Protein AF-A0A932I7H6-F1 (afdb_monomer_lite)

Secondary structure (DSSP, 8-state):
-BSS-TTS---EETTTEEHHHHHHHHHHHHTTSTT-SS--HHHHHHHHHHHHHHHHHTSBSSTTS-SB-----B----

Foldseek 3Di:
DFFADPPFDQDADPPQGGLLVSLLVVLVVCCVDPPNDDDDPVNSSVRSQVSSQVVQQVDQRDPVSPDGGGGGDDDDDD

Sequence (78 aa):
MTAAQKGELSAGNAADGGIFTFNFRESLEKSPGSFTKKPTWNTLVAAAKAQTINKARHTWCDKEKKQVCVQNPVFKID

pLDDT: mean 86.91, std 7.63, range [61.16, 94.56]

Radius of gyration: 13.32 Å; chains: 1; bounding box: 28×30×36 Å

Structure (mmCIF, N/CA/C/O backbone):
data_AF-A0A932I7H6-F1
#
_entry.id   AF-A0A932I7H6-F1
#
loop_
_atom_site.group_PDB
_atom_site.id
_atom_site.type_symbol
_atom_site.label_atom_id
_atom_site.label_alt_id
_atom_site.label_comp_id
_atom_site.label_asym_id
_atom_site.label_entity_id
_atom_site.label_seq_id
_atom_site.pdbx_PDB_ins_code
_atom_site.Cartn_x
_atom_site.Cartn_y
_atom_site.Cartn_z
_atom_site.occupancy
_atom_site.B_iso_or_equiv
_atom_site.auth_seq_id
_atom_site.auth_comp_id
_atom_site.auth_asym_id
_atom_site.auth_atom_id
_atom_site.pdbx_PDB_model_num
ATOM 1 N N . MET A 1 1 ? -0.139 -9.087 9.145 1.00 78.31 1 MET A N 1
ATOM 2 C CA . MET A 1 1 ? -0.508 -8.193 8.021 1.00 78.31 1 MET A CA 1
ATOM 3 C C . MET A 1 1 ? 0.570 -8.285 6.957 1.00 78.31 1 MET A C 1
ATOM 5 O O . MET A 1 1 ? 1.735 -8.349 7.331 1.00 78.31 1 MET A O 1
ATOM 9 N N . THR A 1 2 ? 0.216 -8.290 5.674 1.00 87.56 2 THR A N 1
ATOM 10 C CA . THR A 1 2 ? 1.183 -8.259 4.565 1.00 87.56 2 THR A CA 1
ATOM 11 C C . THR A 1 2 ? 0.836 -7.144 3.584 1.00 87.56 2 THR A C 1
ATOM 13 O O . THR A 1 2 ? -0.334 -6.882 3.311 1.00 87.56 2 THR A O 1
ATOM 16 N N . ALA A 1 3 ? 1.864 -6.487 3.043 1.00 88.0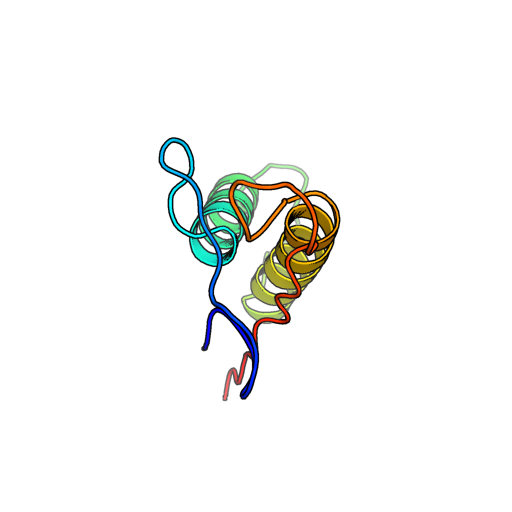6 3 ALA A N 1
ATOM 17 C CA . ALA A 1 3 ? 1.721 -5.359 2.121 1.00 88.06 3 ALA A CA 1
ATOM 18 C C . ALA A 1 3 ? 1.226 -5.761 0.719 1.00 88.06 3 ALA A C 1
ATOM 20 O O . ALA A 1 3 ? 0.847 -4.895 -0.061 1.00 88.06 3 ALA A O 1
ATOM 21 N N . ALA A 1 4 ? 1.243 -7.052 0.397 1.00 92.06 4 ALA A N 1
ATOM 22 C CA . ALA A 1 4 ? 0.741 -7.644 -0.837 1.00 92.06 4 ALA A CA 1
ATOM 23 C C . ALA A 1 4 ? 0.315 -9.094 -0.551 1.00 92.06 4 ALA A C 1
ATOM 25 O O . ALA A 1 4 ? 0.734 -9.676 0.461 1.00 92.06 4 ALA A O 1
ATOM 26 N N . GLN A 1 5 ? -0.508 -9.682 -1.418 1.00 93.38 5 GLN A N 1
ATOM 27 C CA . GLN A 1 5 ? -0.826 -11.108 -1.344 1.00 93.38 5 GLN A CA 1
ATOM 28 C C . GLN A 1 5 ? 0.250 -11.946 -2.044 1.00 93.38 5 GLN A C 1
ATOM 30 O O . GLN A 1 5 ? 1.144 -11.433 -2.718 1.00 93.38 5 GLN A O 1
ATOM 35 N N . LYS A 1 6 ? 0.181 -13.266 -1.863 1.00 91.12 6 LYS A N 1
ATOM 36 C CA . LYS A 1 6 ? 1.143 -14.194 -2.461 1.00 91.12 6 LYS A CA 1
ATOM 37 C C . LYS A 1 6 ? 1.137 -14.061 -3.989 1.00 91.12 6 LYS A C 1
ATOM 39 O O . LYS A 1 6 ? 0.079 -14.120 -4.604 1.00 91.12 6 LYS A O 1
ATOM 44 N N . GLY A 1 7 ? 2.326 -13.935 -4.577 1.00 90.38 7 GLY A N 1
ATOM 45 C CA . GLY A 1 7 ? 2.508 -13.779 -6.025 1.00 90.38 7 GLY A CA 1
ATOM 46 C C . GLY A 1 7 ? 2.514 -12.327 -6.510 1.00 90.38 7 GLY A C 1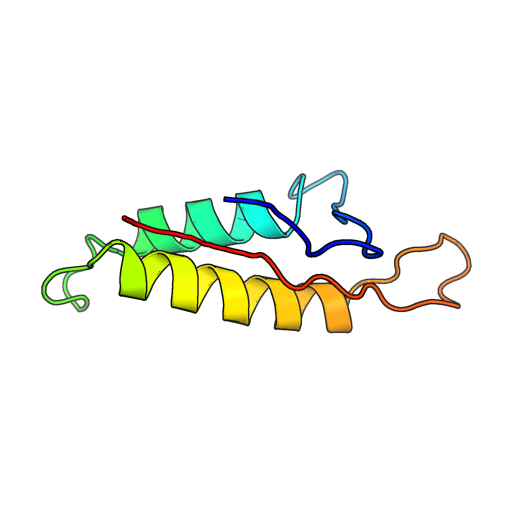
ATOM 47 O O . GLY A 1 7 ? 2.777 -12.094 -7.684 1.00 90.38 7 GLY A O 1
ATOM 48 N N . GLU A 1 8 ? 2.280 -11.357 -5.625 1.00 91.56 8 GLU A N 1
ATOM 49 C CA . GLU A 1 8 ? 2.338 -9.933 -5.952 1.00 91.56 8 GLU A CA 1
ATOM 50 C C . GLU A 1 8 ? 3.585 -9.254 -5.389 1.00 91.56 8 GLU A C 1
ATOM 52 O O . GLU A 1 8 ? 4.166 -9.677 -4.386 1.00 91.56 8 GLU A O 1
ATOM 57 N N . LEU A 1 9 ? 3.970 -8.153 -6.031 1.00 88.06 9 LEU A N 1
ATOM 58 C CA . LEU A 1 9 ? 5.065 -7.308 -5.580 1.00 88.06 9 LEU A CA 1
ATOM 59 C C . LEU A 1 9 ? 4.566 -6.313 -4.532 1.00 88.06 9 LEU A C 1
ATOM 61 O O . LEU A 1 9 ? 3.577 -5.605 -4.726 1.00 88.06 9 LEU A O 1
ATOM 65 N N . SER A 1 10 ? 5.309 -6.201 -3.433 1.00 90.44 10 SER A N 1
ATOM 66 C CA . SER A 1 10 ? 5.134 -5.097 -2.492 1.00 90.44 10 SER A CA 1
ATOM 67 C C . SER A 1 10 ? 5.805 -3.843 -3.055 1.00 90.44 10 SER A C 1
ATOM 69 O O . SER A 1 10 ? 6.971 -3.575 -2.767 1.00 90.44 10 SER A O 1
ATOM 71 N N . ALA A 1 11 ? 5.074 -3.095 -3.877 1.00 90.19 11 ALA A N 1
ATOM 72 C CA . ALA A 1 11 ? 5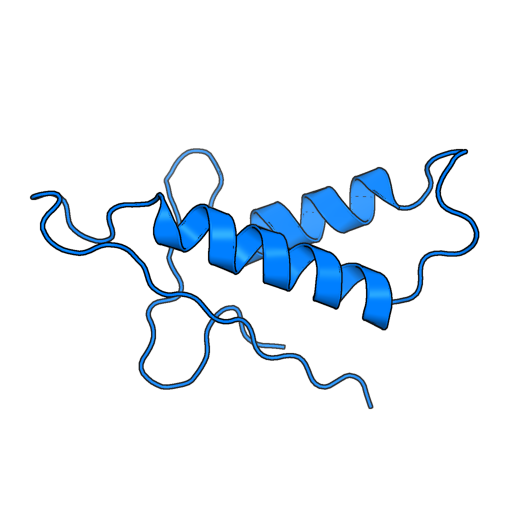.592 -1.932 -4.584 1.00 90.19 11 ALA A CA 1
ATOM 73 C C . ALA A 1 11 ? 5.775 -0.696 -3.681 1.00 90.19 11 ALA A C 1
ATOM 75 O O . ALA A 1 11 ? 5.201 -0.573 -2.592 1.00 90.19 11 ALA A O 1
ATOM 76 N N . GLY A 1 12 ? 6.599 0.235 -4.162 1.00 88.56 12 GLY A N 1
ATOM 77 C CA . GLY A 1 12 ? 6.988 1.462 -3.476 1.00 88.56 12 GLY A CA 1
ATOM 78 C C . GLY A 1 12 ? 7.720 2.421 -4.407 1.00 88.56 12 GLY A C 1
ATOM 79 O O . GLY A 1 12 ? 8.076 2.061 -5.528 1.00 88.56 12 GLY A O 1
ATOM 80 N N . ASN A 1 13 ? 7.948 3.643 -3.938 1.00 84.50 13 ASN A N 1
ATOM 81 C CA . ASN A 1 13 ? 8.784 4.621 -4.627 1.00 84.50 13 ASN A CA 1
ATOM 82 C C . ASN A 1 13 ? 9.727 5.318 -3.629 1.00 84.50 13 ASN A C 1
ATOM 84 O O . ASN A 1 13 ? 9.586 5.169 -2.417 1.00 84.50 13 ASN A O 1
ATOM 88 N N . ALA A 1 14 ? 10.709 6.062 -4.141 1.00 86.06 14 ALA A N 1
ATOM 89 C CA . ALA A 1 14 ? 11.732 6.694 -3.306 1.00 86.06 14 ALA A CA 1
ATOM 90 C C . ALA A 1 14 ? 11.206 7.844 -2.425 1.00 86.06 14 ALA A C 1
ATOM 92 O O . ALA A 1 14 ? 11.827 8.149 -1.413 1.00 86.06 14 ALA A O 1
ATOM 93 N N . ALA A 1 15 ? 10.089 8.477 -2.797 1.00 86.69 15 ALA A N 1
ATOM 94 C CA . ALA A 1 15 ? 9.514 9.602 -2.060 1.00 86.69 15 ALA A CA 1
ATOM 95 C C . ALA A 1 15 ? 8.592 9.141 -0.917 1.00 86.69 15 ALA A C 1
ATOM 97 O O . ALA A 1 15 ? 8.684 9.641 0.199 1.00 86.69 15 ALA A O 1
ATOM 98 N N . ASP A 1 16 ? 7.733 8.159 -1.191 1.00 84.56 16 ASP A N 1
ATOM 99 C CA . ASP A 1 16 ? 6.671 7.694 -0.293 1.00 84.56 16 ASP A CA 1
ATOM 100 C C . ASP A 1 16 ? 7.049 6.410 0.468 1.00 84.56 16 ASP A C 1
ATOM 102 O O . ASP A 1 16 ? 6.347 5.995 1.392 1.00 84.56 16 ASP A O 1
ATOM 106 N N . GLY A 1 17 ? 8.125 5.733 0.057 1.00 90.06 17 GLY A N 1
ATOM 107 C CA . GLY A 1 17 ? 8.448 4.384 0.511 1.00 90.06 17 GLY A CA 1
ATOM 108 C C . GLY A 1 17 ? 7.469 3.343 -0.043 1.00 90.06 17 GLY A C 1
ATOM 109 O O . GLY A 1 17 ? 7.005 3.432 -1.182 1.00 90.06 17 GLY A O 1
ATOM 110 N N . GLY A 1 18 ? 7.170 2.311 0.751 1.00 91.81 18 GLY A N 1
ATOM 111 C CA . GLY A 1 18 ? 6.216 1.265 0.370 1.00 91.81 18 GLY A CA 1
ATOM 112 C C . GLY A 1 18 ? 4.786 1.803 0.283 1.00 91.81 18 GLY A C 1
ATOM 113 O O . GLY A 1 18 ? 4.300 2.403 1.243 1.00 91.81 18 GLY A O 1
ATOM 114 N N . ILE A 1 19 ? 4.084 1.533 -0.827 1.00 92.50 19 ILE A N 1
ATOM 115 C CA . ILE A 1 19 ? 2.733 2.067 -1.093 1.00 92.50 19 ILE A CA 1
ATOM 116 C C . ILE A 1 19 ? 1.774 1.728 0.053 1.00 92.50 19 ILE A C 1
ATOM 118 O O . ILE A 1 19 ? 1.017 2.584 0.509 1.00 92.50 19 ILE A O 1
ATOM 122 N N . PHE A 1 20 ? 1.811 0.485 0.537 1.00 92.31 20 PHE A N 1
ATOM 123 C CA . PHE A 1 20 ? 0.969 0.063 1.653 1.00 92.31 20 PHE A CA 1
ATOM 124 C C . PHE A 1 20 ? 1.279 0.837 2.940 1.00 92.31 20 PHE A C 1
ATOM 126 O O . PHE A 1 20 ? 0.374 1.412 3.544 1.00 92.31 20 PHE A O 1
ATOM 133 N N . THR A 1 21 ? 2.548 0.872 3.349 1.00 92.12 21 THR A N 1
ATOM 134 C CA . THR A 1 21 ? 2.977 1.520 4.595 1.00 92.12 21 THR A CA 1
ATOM 135 C C . THR A 1 21 ? 2.615 3.001 4.601 1.00 92.12 21 THR A C 1
ATOM 137 O O . THR A 1 21 ? 2.106 3.498 5.604 1.00 92.12 21 THR A O 1
ATOM 140 N N . PHE A 1 22 ? 2.804 3.680 3.466 1.00 93.38 22 PHE A N 1
ATOM 141 C CA . PHE A 1 22 ? 2.399 5.068 3.276 1.00 93.38 22 PHE A CA 1
ATOM 142 C C . PHE A 1 22 ? 0.896 5.264 3.532 1.00 93.38 22 PHE A C 1
ATOM 144 O O . PHE A 1 22 ? 0.511 6.048 4.395 1.00 93.38 22 PHE A O 1
ATOM 151 N N . ASN A 1 23 ? 0.035 4.505 2.844 1.00 92.56 23 ASN A N 1
ATOM 152 C CA . ASN A 1 23 ? -1.420 4.660 2.974 1.00 92.56 23 ASN A CA 1
ATOM 153 C C . ASN A 1 23 ? -1.946 4.244 4.357 1.00 92.56 23 ASN A C 1
ATOM 155 O O . ASN A 1 23 ? -2.916 4.814 4.858 1.00 92.56 23 ASN A O 1
ATOM 159 N N . PHE A 1 24 ? -1.319 3.251 4.989 1.00 91.94 24 PHE A N 1
ATOM 160 C CA . PHE A 1 24 ? -1.679 2.843 6.342 1.00 91.94 24 PHE A CA 1
ATOM 161 C C . PHE A 1 24 ? -1.355 3.932 7.365 1.00 91.94 24 PHE A C 1
ATOM 163 O O . PHE A 1 24 ? -2.210 4.273 8.181 1.00 91.94 24 PHE A O 1
ATOM 170 N N . ARG A 1 25 ? -0.164 4.532 7.269 1.00 92.00 25 ARG A N 1
ATOM 171 C CA . ARG A 1 25 ? 0.223 5.686 8.084 1.00 92.00 25 ARG A CA 1
ATOM 172 C C . ARG A 1 25 ? -0.739 6.858 7.884 1.00 92.00 25 ARG A C 1
ATOM 174 O O . ARG A 1 25 ? -1.269 7.367 8.863 1.00 92.00 25 ARG A O 1
ATOM 181 N N . GLU A 1 26 ? -1.024 7.229 6.639 1.00 90.00 26 GLU A N 1
ATOM 182 C CA . GLU A 1 26 ? -1.973 8.305 6.313 1.00 90.00 26 GLU A CA 1
ATOM 183 C C . GLU A 1 26 ? -3.368 8.049 6.904 1.00 90.00 26 GLU A C 1
ATOM 185 O O . GLU A 1 26 ? -4.016 8.958 7.425 1.00 90.00 26 GLU A O 1
ATOM 190 N N . SER A 1 27 ? -3.837 6.798 6.848 1.00 88.06 27 SER A N 1
ATOM 191 C CA . SER A 1 27 ? -5.123 6.408 7.432 1.00 88.06 27 SER A CA 1
ATOM 192 C C . SER A 1 27 ? -5.117 6.551 8.954 1.00 88.06 27 SER A C 1
ATOM 194 O O . SER A 1 27 ? -6.104 7.013 9.523 1.00 88.06 27 SER A O 1
ATOM 196 N N . LEU A 1 28 ? -4.009 6.201 9.615 1.00 88.75 28 LEU A N 1
ATOM 197 C CA . LEU A 1 28 ? -3.842 6.368 11.059 1.00 88.75 28 LEU A CA 1
ATOM 198 C C . LEU A 1 28 ? -3.813 7.838 11.464 1.00 88.75 28 LEU A C 1
ATOM 200 O O . LEU A 1 28 ? -4.531 8.215 12.385 1.00 88.75 28 LEU A O 1
ATOM 204 N N . GLU A 1 29 ? -3.037 8.666 10.768 1.00 88.50 29 GLU A N 1
ATOM 205 C CA . GLU A 1 29 ? -2.887 10.093 11.074 1.00 88.50 29 GLU A CA 1
ATOM 206 C C . GLU A 1 29 ? -4.199 10.871 10.911 1.00 88.50 29 GLU A C 1
ATOM 208 O O . GLU A 1 29 ? -4.467 11.796 11.675 1.00 88.50 29 GLU A O 1
ATOM 213 N N . LYS A 1 30 ? -5.056 10.474 9.963 1.00 83.56 30 LYS A N 1
ATOM 214 C CA . LYS A 1 30 ? -6.364 11.114 9.722 1.00 83.56 30 LYS A CA 1
ATOM 215 C C . LYS A 1 30 ? -7.477 10.583 10.627 1.00 83.56 30 LYS A C 1
ATOM 217 O O . LYS A 1 30 ? -8.515 11.224 10.770 1.00 83.56 30 LYS A O 1
ATOM 222 N N . SER A 1 31 ? -7.267 9.428 11.256 1.00 82.25 31 SER A N 1
ATOM 223 C CA . SER A 1 31 ? -8.264 8.753 12.094 1.00 82.25 31 SER A CA 1
ATOM 224 C C . SER A 1 31 ? -8.720 9.480 13.375 1.00 82.25 31 SER A C 1
ATOM 226 O O . SER A 1 31 ? -9.891 9.324 13.728 1.00 82.25 31 SER A O 1
ATOM 228 N N . PRO A 1 32 ? -7.898 10.297 14.067 1.00 76.50 32 PRO A N 1
ATOM 229 C CA . PRO A 1 32 ? -8.325 11.062 15.234 1.00 76.50 32 PRO A CA 1
A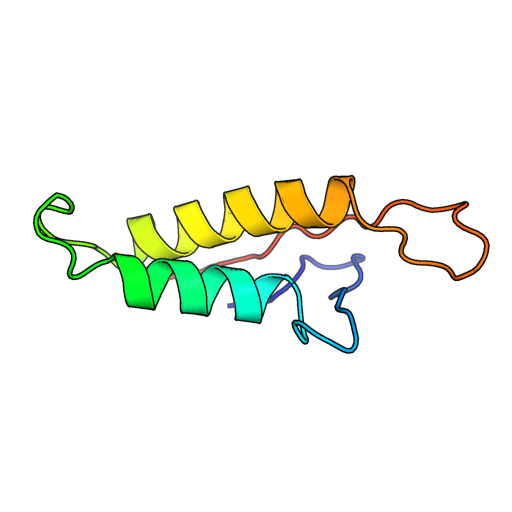TOM 230 C C . PRO A 1 32 ? -9.017 12.387 14.868 1.00 76.50 32 PRO A C 1
ATOM 232 O O . PRO A 1 32 ? -9.273 13.205 15.749 1.00 76.50 32 PRO A O 1
ATOM 235 N N . GLY A 1 33 ? -9.330 12.621 13.588 1.00 72.50 33 GLY A N 1
ATOM 236 C CA . GLY A 1 33 ? -10.034 13.819 13.142 1.00 72.50 33 GLY A CA 1
ATOM 237 C C . GLY A 1 33 ? -11.427 13.973 13.761 1.00 72.50 33 GLY A C 1
ATOM 238 O O . GLY A 1 33 ? -12.124 13.006 14.064 1.00 72.50 33 GLY A O 1
ATOM 239 N N . SER A 1 34 ? -11.881 15.218 13.884 1.00 67.25 34 SER A N 1
ATOM 240 C CA . SER A 1 34 ? -13.196 15.593 14.428 1.00 67.25 34 SER A CA 1
ATOM 241 C C . SER A 1 34 ? -14.394 14.995 13.669 1.00 67.25 34 SER A C 1
ATOM 243 O O . SER A 1 34 ? -15.503 14.957 14.201 1.00 67.25 34 SER A O 1
ATOM 245 N N . PHE A 1 35 ? -14.179 14.488 12.451 1.00 68.25 35 PHE A N 1
ATOM 246 C CA . PHE A 1 35 ? -15.202 13.863 11.606 1.00 68.25 35 PHE A CA 1
ATOM 247 C C . PHE A 1 35 ? -15.218 12.327 11.671 1.00 68.25 35 PHE A C 1
ATOM 249 O O . PHE A 1 35 ? -16.189 11.703 11.241 1.00 68.25 35 PHE A O 1
ATOM 256 N N . THR A 1 36 ? -14.188 11.693 12.233 1.00 66.81 36 THR A N 1
ATOM 257 C CA . THR A 1 36 ? -14.082 10.235 12.358 1.00 66.81 36 THR A CA 1
ATOM 258 C C . THR A 1 36 ? -14.551 9.797 13.741 1.00 66.81 36 THR A C 1
ATOM 260 O O . THR A 1 36 ? -13.806 9.770 14.717 1.00 66.81 36 THR A O 1
ATOM 263 N N . LYS A 1 37 ? -15.832 9.428 13.848 1.00 64.44 37 LYS A N 1
ATOM 264 C CA . LYS A 1 37 ? -16.390 8.897 15.097 1.00 64.44 37 LYS A CA 1
ATOM 265 C C . LYS A 1 37 ? -15.901 7.460 15.310 1.00 64.44 37 LYS A C 1
ATOM 267 O O . LYS A 1 37 ? -16.450 6.537 14.723 1.00 64.44 37 LYS A O 1
ATOM 272 N N . LYS A 1 38 ? -14.905 7.294 16.189 1.00 73.50 38 LYS A N 1
ATOM 273 C CA . LYS A 1 38 ? -14.366 6.006 16.678 1.00 73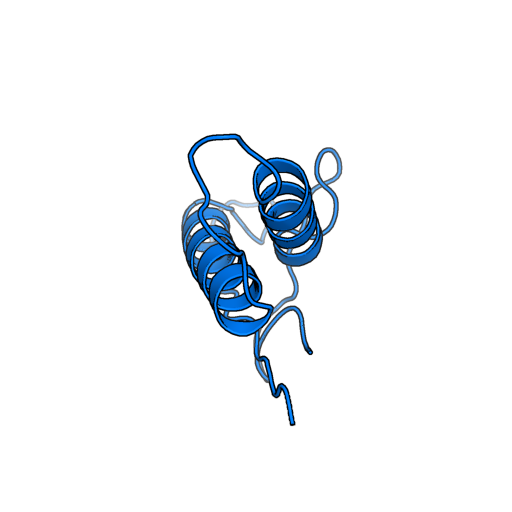.50 38 LYS A CA 1
ATOM 274 C C . LYS A 1 38 ? -13.727 5.140 15.577 1.00 73.50 38 LYS A C 1
ATOM 276 O O . LYS A 1 38 ? -14.337 4.167 15.133 1.00 73.50 38 LYS A O 1
ATOM 281 N N . PRO A 1 39 ? -12.493 5.450 15.144 1.00 81.75 39 PRO A N 1
ATOM 282 C CA . PRO A 1 39 ? -11.779 4.568 14.232 1.00 81.75 39 PRO A CA 1
ATOM 283 C C . PRO A 1 39 ? -11.549 3.198 14.881 1.00 81.75 39 PRO A C 1
ATOM 285 O O . PRO A 1 39 ? -11.141 3.092 16.035 1.00 81.75 39 PRO A O 1
ATOM 288 N N . THR A 1 40 ? -11.808 2.138 14.123 1.00 88.31 40 THR A N 1
ATOM 289 C CA . THR A 1 40 ? -11.451 0.762 14.492 1.00 88.31 40 THR A CA 1
ATOM 290 C C . THR A 1 40 ? -10.288 0.295 13.632 1.00 88.31 40 THR A C 1
ATOM 292 O O . THR A 1 40 ? -10.123 0.764 12.499 1.00 88.31 40 THR A O 1
ATOM 295 N N . TRP A 1 41 ? -9.517 -0.680 14.114 1.00 87.56 41 TRP A N 1
ATOM 296 C CA . TRP A 1 41 ? -8.471 -1.293 13.298 1.00 87.56 41 TRP A CA 1
ATOM 297 C C . TRP A 1 41 ? -9.026 -1.789 11.964 1.00 87.56 41 TRP A C 1
ATOM 299 O O . TRP A 1 41 ? -8.493 -1.409 10.928 1.00 87.56 41 TRP A O 1
ATOM 309 N N . ASN A 1 42 ? -10.163 -2.493 11.969 1.00 87.88 42 ASN A N 1
ATOM 310 C CA . ASN A 1 42 ? -10.826 -2.975 10.752 1.00 87.88 42 ASN A CA 1
ATOM 311 C C . ASN A 1 42 ? -11.110 -1.856 9.742 1.00 87.88 42 ASN A C 1
ATOM 313 O O . ASN A 1 42 ? -10.799 -2.002 8.561 1.00 87.88 42 ASN A O 1
ATOM 317 N N . THR A 1 43 ? -11.648 -0.720 10.192 1.00 87.12 43 THR A N 1
ATOM 318 C CA . THR A 1 43 ? -11.908 0.422 9.298 1.00 87.12 43 THR A CA 1
ATOM 319 C C . THR A 1 43 ? -10.622 1.034 8.742 1.00 87.12 43 THR A C 1
ATOM 321 O O . THR A 1 43 ? -10.584 1.414 7.574 1.00 87.12 43 THR A O 1
ATOM 324 N N . LEU A 1 44 ? -9.550 1.077 9.540 1.00 88.75 44 LEU A N 1
ATOM 325 C CA . LEU A 1 44 ? -8.267 1.654 9.138 1.00 88.75 44 LEU A CA 1
ATOM 326 C C . LEU A 1 44 ? -7.541 0.780 8.118 1.00 88.75 44 LEU A C 1
ATOM 328 O O . LEU A 1 44 ? -7.113 1.282 7.079 1.00 88.75 44 LEU A O 1
ATOM 332 N N . VAL A 1 45 ? -7.443 -0.531 8.363 1.00 89.81 45 VAL A N 1
ATOM 333 C CA . VAL A 1 45 ? -6.843 -1.445 7.378 1.00 89.81 45 VAL A CA 1
ATOM 334 C C . VAL A 1 45 ? -7.690 -1.560 6.116 1.00 89.81 45 VAL A C 1
ATOM 336 O O . VAL A 1 45 ? -7.117 -1.653 5.034 1.00 89.81 45 VAL A O 1
ATOM 339 N N . ALA A 1 46 ? -9.023 -1.493 6.201 1.00 89.25 46 ALA A N 1
ATOM 340 C CA . ALA A 1 46 ? -9.875 -1.473 5.011 1.00 89.25 46 ALA A CA 1
ATOM 341 C C . ALA A 1 46 ? -9.628 -0.224 4.146 1.00 89.25 46 ALA A C 1
ATOM 343 O O . ALA A 1 46 ? -9.454 -0.346 2.930 1.00 89.25 46 ALA A O 1
ATOM 344 N N . ALA A 1 47 ? -9.543 0.960 4.764 1.00 89.62 47 ALA A N 1
ATOM 345 C CA . ALA A 1 47 ? -9.229 2.205 4.065 1.00 89.62 47 ALA A CA 1
ATOM 346 C C . ALA A 1 47 ? -7.832 2.158 3.426 1.00 89.62 47 ALA A C 1
ATOM 348 O O . ALA A 1 47 ? -7.686 2.402 2.224 1.00 89.62 47 ALA A O 1
ATOM 349 N N . ALA A 1 48 ? -6.821 1.742 4.194 1.00 91.81 48 ALA A N 1
ATOM 350 C CA . ALA A 1 48 ? -5.455 1.592 3.705 1.00 91.81 48 ALA A CA 1
ATOM 351 C C . ALA A 1 48 ? -5.365 0.584 2.548 1.00 91.81 48 ALA A C 1
ATOM 353 O O . ALA A 1 48 ? -4.651 0.823 1.571 1.00 91.81 48 ALA A O 1
ATOM 354 N N . LYS A 1 49 ? -6.123 -0.521 2.609 1.00 93.44 49 LYS A N 1
ATOM 355 C CA . LYS A 1 49 ? -6.212 -1.510 1.526 1.00 93.44 49 LYS A CA 1
ATOM 356 C C . LYS A 1 49 ? -6.743 -0.882 0.244 1.00 93.44 49 LYS A C 1
ATOM 358 O O . LYS A 1 49 ? -6.113 -1.019 -0.801 1.00 93.44 49 LYS A O 1
ATOM 363 N N . ALA A 1 50 ? -7.878 -0.189 0.327 1.00 93.31 50 ALA A N 1
ATOM 364 C CA . ALA A 1 50 ? -8.512 0.439 -0.827 1.00 93.31 50 ALA A CA 1
ATOM 365 C C . ALA A 1 50 ? -7.585 1.472 -1.484 1.00 93.31 50 ALA A C 1
ATOM 367 O O . ALA A 1 50 ? -7.401 1.460 -2.701 1.00 93.31 50 ALA A O 1
ATOM 368 N N . GLN A 1 51 ? -6.934 2.312 -0.675 1.00 93.69 51 GLN A N 1
ATOM 369 C CA . GLN A 1 51 ? -5.974 3.304 -1.160 1.00 93.69 51 GLN A CA 1
ATOM 370 C C . GLN A 1 51 ? -4.728 2.662 -1.777 1.00 93.69 51 GLN A C 1
ATOM 372 O O . GLN A 1 51 ? -4.257 3.123 -2.814 1.00 93.69 51 GLN A O 1
ATOM 377 N N . THR A 1 52 ? -4.229 1.570 -1.194 1.00 94.19 52 THR A N 1
ATOM 378 C CA . THR A 1 52 ? -3.083 0.826 -1.738 1.00 94.19 52 THR A CA 1
ATOM 379 C C . THR A 1 52 ? -3.405 0.234 -3.101 1.00 94.19 52 THR A C 1
ATOM 381 O O . THR A 1 52 ? -2.641 0.443 -4.039 1.00 94.19 52 THR A O 1
ATOM 384 N N . ILE A 1 53 ? -4.554 -0.437 -3.237 1.00 94.50 53 ILE A N 1
ATOM 385 C CA . ILE A 1 53 ? -5.002 -1.009 -4.514 1.00 94.50 53 ILE A CA 1
ATOM 386 C C . ILE A 1 53 ? -5.142 0.098 -5.559 1.00 94.50 53 ILE A C 1
ATOM 388 O O . ILE A 1 53 ? -4.669 -0.050 -6.686 1.00 94.50 53 ILE A O 1
ATOM 392 N N . ASN A 1 54 ? -5.763 1.219 -5.184 1.00 94.56 54 ASN A N 1
ATOM 393 C CA . ASN A 1 54 ? -5.929 2.346 -6.087 1.00 94.56 54 ASN A CA 1
ATOM 394 C C . ASN A 1 54 ? -4.574 2.918 -6.526 1.00 94.56 54 ASN A C 1
ATOM 396 O O . ASN A 1 54 ? -4.335 3.070 -7.719 1.00 94.56 54 ASN A O 1
ATOM 400 N N . LYS A 1 55 ? -3.656 3.182 -5.590 1.00 92.25 55 LYS A N 1
ATOM 401 C CA . LYS A 1 55 ? -2.336 3.744 -5.907 1.00 92.25 55 LYS A CA 1
ATOM 402 C C . LYS A 1 55 ? -1.493 2.780 -6.743 1.00 92.25 55 LYS A C 1
ATOM 404 O O . LYS A 1 55 ? -0.882 3.212 -7.716 1.00 92.25 55 LYS A O 1
ATOM 409 N N . ALA A 1 56 ? -1.518 1.483 -6.43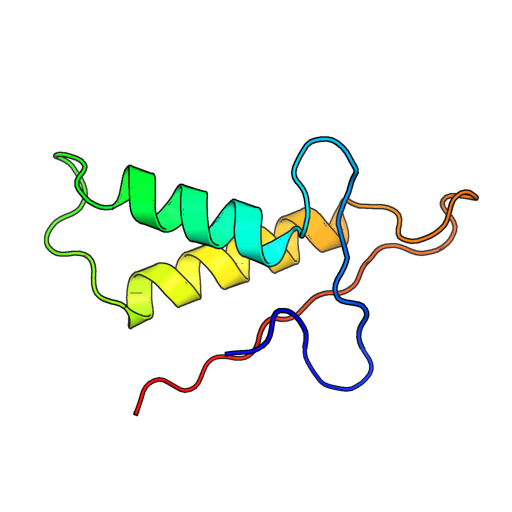8 1.00 91.75 56 ALA A N 1
ATOM 410 C CA . ALA A 1 56 ? -0.816 0.464 -7.215 1.00 91.75 56 ALA A CA 1
ATOM 411 C C . ALA A 1 56 ? -1.294 0.422 -8.675 1.00 91.75 56 ALA A C 1
ATOM 413 O O . ALA A 1 56 ? -0.468 0.478 -9.579 1.00 91.75 56 ALA A O 1
ATOM 414 N N . ARG A 1 57 ? -2.612 0.468 -8.919 1.00 91.94 57 ARG A N 1
ATOM 415 C CA . ARG A 1 57 ? -3.187 0.505 -10.281 1.00 91.94 57 ARG A CA 1
ATOM 416 C C . ARG A 1 57 ? -2.807 1.743 -11.101 1.00 91.94 57 ARG A C 1
ATOM 418 O O . ARG A 1 57 ? -2.982 1.740 -12.313 1.00 91.94 57 ARG A O 1
ATOM 425 N N . HIS A 1 58 ? -2.296 2.785 -10.454 1.00 90.25 58 HIS A N 1
ATOM 426 C CA . HIS A 1 58 ? -1.807 4.002 -11.105 1.00 90.25 58 HIS A CA 1
ATOM 427 C C . HIS A 1 58 ? -0.278 4.142 -11.014 1.00 90.25 58 HIS A C 1
ATOM 429 O O . HIS A 1 58 ? 0.269 5.192 -11.344 1.00 90.25 58 HIS A O 1
ATOM 435 N N . THR A 1 59 ? 0.420 3.097 -10.562 1.00 88.69 59 THR A N 1
ATOM 436 C CA . THR A 1 59 ? 1.878 3.070 -10.429 1.00 88.69 59 THR A CA 1
ATOM 437 C C . THR A 1 59 ? 2.464 2.059 -11.404 1.00 88.69 59 THR A C 1
ATOM 439 O O . THR A 1 59 ? 1.989 0.930 -11.511 1.00 88.69 59 THR A O 1
ATOM 442 N N . TRP A 1 60 ? 3.527 2.455 -12.095 1.00 90.06 60 TRP A N 1
ATOM 443 C CA . TRP A 1 60 ? 4.308 1.560 -12.943 1.00 90.06 60 TRP A CA 1
ATOM 444 C C . TRP A 1 60 ? 5.336 0.809 -12.098 1.00 90.06 60 TRP A C 1
ATOM 446 O O . TRP A 1 60 ? 6.080 1.428 -11.337 1.00 90.06 60 TRP A O 1
ATOM 456 N N . CYS A 1 61 ? 5.356 -0.517 -12.216 1.00 85.44 61 CYS A N 1
ATOM 457 C CA . CYS A 1 61 ? 6.229 -1.397 -11.435 1.00 85.44 61 CYS A CA 1
ATOM 458 C C . CYS A 1 61 ? 7.569 -1.682 -12.119 1.00 85.44 61 CYS A C 1
ATOM 460 O O . CYS A 1 61 ? 8.495 -2.193 -11.492 1.00 85.44 61 CYS A O 1
ATOM 462 N N . ASP A 1 62 ? 7.685 -1.326 -13.392 1.00 85.38 62 ASP A N 1
ATOM 463 C CA . ASP A 1 62 ? 8.911 -1.393 -14.165 1.00 85.38 62 ASP A CA 1
ATOM 464 C C . ASP A 1 62 ? 9.288 -0.007 -14.702 1.00 85.38 62 ASP A C 1
ATOM 466 O O . ASP A 1 62 ? 8.455 0.886 -14.881 1.00 85.38 62 ASP A O 1
ATOM 470 N N . LYS A 1 63 ? 10.581 0.170 -14.980 1.00 81.31 63 LYS A N 1
ATOM 471 C CA . LYS A 1 63 ? 11.122 1.434 -15.497 1.00 81.31 63 LYS A CA 1
ATOM 472 C C . LYS A 1 63 ? 10.633 1.754 -16.911 1.00 81.31 63 LYS A C 1
ATOM 474 O O . LYS A 1 63 ? 10.597 2.924 -17.282 1.00 81.31 63 LYS A O 1
ATOM 479 N N . GLU A 1 64 ? 10.269 0.734 -17.684 1.00 88.56 64 GLU A N 1
ATOM 480 C CA . GLU A 1 64 ? 9.801 0.868 -19.065 1.00 88.56 64 GLU A CA 1
ATOM 481 C C . GLU A 1 64 ? 8.310 1.235 -19.142 1.00 88.56 64 GLU A C 1
ATOM 483 O O . GLU A 1 64 ? 7.809 1.509 -20.231 1.00 88.56 64 GLU A O 1
ATOM 488 N N . LYS A 1 65 ? 7.617 1.293 -17.992 1.00 87.38 65 LYS A N 1
ATOM 489 C CA . LYS A 1 65 ? 6.181 1.567 -17.856 1.00 87.38 65 LYS A CA 1
ATOM 490 C C . LYS A 1 65 ? 5.314 0.602 -18.669 1.00 87.38 65 LYS A C 1
ATOM 492 O O . LYS A 1 65 ? 4.329 1.007 -19.281 1.00 87.38 65 LYS A O 1
ATOM 497 N N . LYS A 1 66 ? 5.686 -0.678 -18.687 1.00 89.19 66 LYS A N 1
ATOM 498 C CA . LYS A 1 66 ? 4.959 -1.740 -19.404 1.00 89.19 66 LYS A CA 1
ATOM 499 C C . LYS A 1 66 ? 3.998 -2.518 -18.509 1.00 89.19 66 LYS A C 1
ATOM 501 O O . LYS A 1 66 ? 3.049 -3.122 -19.000 1.00 89.19 66 LYS A O 1
ATOM 506 N N . GLN A 1 67 ? 4.226 -2.495 -17.204 1.00 88.38 67 GLN A N 1
ATOM 507 C CA . GLN A 1 67 ? 3.512 -3.259 -16.201 1.00 88.38 67 GLN A CA 1
ATOM 508 C C . GLN A 1 67 ? 3.052 -2.343 -15.069 1.00 88.38 67 GLN A C 1
ATOM 510 O O . GLN A 1 67 ? 3.834 -1.743 -14.326 1.00 88.38 67 GLN A O 1
ATOM 515 N N . VAL A 1 68 ? 1.737 -2.275 -14.913 1.00 90.62 68 VAL A N 1
ATOM 516 C CA . VAL A 1 68 ? 1.108 -1.625 -13.767 1.00 90.62 68 VAL A CA 1
ATOM 517 C C . VAL A 1 68 ? 1.295 -2.503 -12.531 1.00 90.62 68 VAL A C 1
ATOM 519 O O . VAL A 1 68 ? 1.202 -3.732 -12.602 1.00 90.62 68 VAL A O 1
ATOM 522 N N . CYS A 1 69 ? 1.547 -1.882 -11.384 1.00 90.00 69 CYS A N 1
ATOM 523 C CA . CYS A 1 69 ? 1.607 -2.595 -10.123 1.00 90.00 69 CYS A CA 1
ATOM 524 C C . CYS A 1 69 ? 0.245 -3.189 -9.751 1.00 90.00 69 CYS A C 1
ATOM 526 O O . CYS A 1 69 ? -0.801 -2.544 -9.839 1.00 90.00 69 CYS A O 1
ATOM 528 N N . VAL A 1 70 ? 0.272 -4.410 -9.228 1.00 92.25 70 VAL A N 1
ATOM 529 C CA . VAL A 1 70 ? -0.872 -5.018 -8.549 1.00 92.25 70 VAL A CA 1
ATOM 530 C C . VAL A 1 70 ? -0.443 -5.290 -7.121 1.00 92.25 70 VAL A C 1
ATOM 532 O O . VAL A 1 70 ? 0.563 -5.958 -6.894 1.00 92.25 70 VAL A O 1
ATOM 535 N N . GLN A 1 71 ? -1.181 -4.716 -6.175 1.00 93.25 71 GLN A N 1
ATOM 536 C CA . GLN A 1 71 ? -0.874 -4.832 -4.760 1.00 93.25 71 GLN A CA 1
ATOM 537 C C . GLN A 1 71 ? -2.170 -4.892 -3.955 1.00 93.25 71 GLN A C 1
ATOM 539 O O . GLN A 1 71 ? -2.880 -3.898 -3.802 1.00 93.25 71 GLN A O 1
ATOM 544 N N . ASN A 1 72 ? -2.464 -6.079 -3.439 1.00 94.31 72 ASN A N 1
ATOM 545 C CA . ASN A 1 72 ? -3.621 -6.415 -2.628 1.00 94.31 72 ASN A CA 1
ATOM 546 C C . ASN A 1 72 ? -3.148 -6.821 -1.226 1.00 94.31 72 ASN A C 1
ATOM 548 O O . ASN A 1 72 ? -2.878 -7.996 -0.975 1.00 94.31 72 ASN A O 1
ATOM 552 N N . PRO A 1 73 ? -3.039 -5.867 -0.287 1.00 92.44 73 PRO A N 1
ATOM 553 C CA . PRO A 1 73 ? -2.648 -6.173 1.082 1.00 92.44 73 PRO A CA 1
ATOM 554 C C . PRO A 1 73 ? -3.606 -7.157 1.772 1.00 92.44 73 PRO A C 1
ATOM 556 O O . PRO A 1 73 ? -4.831 -7.091 1.588 1.00 92.44 73 PRO A O 1
ATOM 559 N N . VAL A 1 74 ? -3.052 -8.044 2.605 1.00 90.44 74 VAL A N 1
ATOM 560 C CA . VAL A 1 74 ? -3.810 -9.050 3.366 1.00 90.44 74 VAL A CA 1
ATOM 561 C C . VAL A 1 74 ? -3.696 -8.773 4.862 1.00 90.44 74 VAL A C 1
ATOM 563 O O . VAL A 1 74 ? -2.604 -8.652 5.427 1.00 90.44 74 VAL A O 1
ATOM 566 N N . PHE A 1 75 ? -4.850 -8.711 5.523 1.00 83.56 75 PHE A N 1
ATOM 567 C CA . PHE A 1 75 ? -4.962 -8.446 6.952 1.00 83.56 75 PHE A CA 1
ATOM 568 C C . PHE A 1 75 ? -5.779 -9.544 7.604 1.00 83.56 75 PHE A C 1
ATOM 570 O O . PHE A 1 75 ? -6.858 -9.887 7.126 1.00 83.56 75 PHE A O 1
ATOM 577 N N . LYS A 1 76 ? -5.252 -10.055 8.710 1.00 76.50 76 LYS A N 1
ATOM 578 C CA . LYS A 1 76 ? -5.981 -10.873 9.661 1.00 76.50 76 LYS A CA 1
ATOM 579 C C . LYS A 1 76 ? -5.812 -10.172 11.002 1.00 76.50 76 LYS A C 1
ATOM 581 O O . LYS A 1 76 ? -4.675 -9.973 11.433 1.00 76.50 76 LYS A O 1
ATOM 586 N N . ILE A 1 77 ? -6.914 -9.657 11.529 1.00 67.69 77 ILE A N 1
ATOM 587 C CA . ILE A 1 77 ? -7.004 -9.119 12.883 1.00 67.69 77 ILE A CA 1
ATOM 588 C C . ILE A 1 77 ? -7.812 -10.182 13.616 1.00 67.69 77 ILE A C 1
ATOM 590 O O . ILE A 1 77 ? -8.972 -10.392 13.258 1.00 67.69 77 ILE A O 1
ATOM 594 N N . ASP A 1 78 ? -7.137 -10.919 14.493 1.00 61.16 78 ASP A N 1
ATOM 595 C CA . ASP A 1 78 ? -7.760 -11.914 15.369 1.00 61.16 78 ASP A CA 1
ATOM 596 C C . ASP A 1 78 ? -8.424 -11.217 16.571 1.00 61.16 78 ASP A C 1
ATOM 598 O O . ASP A 1 78 ? -7.906 -10.155 17.000 1.00 61.16 78 ASP A O 1
#